Protein AF-A0A4P9XV79-F1 (afdb_monomer_lite)

InterPro domains:
  IPR007317 Golgi to ER traffic protein 4 [PF04190] (39-167)
  IPR007317 Golgi to ER traffic protein 4 [PTHR12875] (4-165)
  IPR011990 Tetratricopeptide-like helical domain superfamily [G3DSA:1.25.40.10] (1-167)

Sequence (167 aa):
MAKNGTSNVLLKLKASVEEGKYYEAHQMYRSVCNRYVKAKNYDKAVRLLASGARVLLDHEQYGSGVDLALYLVEVYASAEFPVDKKRLGLIVELIDRIPTNVQSRKQLIAASILWTAKASGTPSGNAELHDHVGALYWKEGDFAEAERHFFLGTTEGAAAWGEMLYE

Structure (mmCIF, N/CA/C/O backbone):
data_AF-A0A4P9XV79-F1
#
_entry.id   AF-A0A4P9XV79-F1
#
loop_
_atom_site.group_PDB
_atom_site.id
_atom_site.type_symbol
_atom_site.label_atom_id
_atom_site.label_alt_id
_atom_site.label_comp_id
_atom_site.label_asym_id
_atom_site.label_entity_id
_atom_site.label_seq_id
_atom_site.pdbx_PDB_ins_code
_atom_site.Cartn_x
_atom_site.Cartn_y
_atom_site.Cartn_z
_atom_site.occupancy
_atom_site.B_iso_or_equiv
_atom_site.auth_seq_id
_atom_site.auth_comp_id
_atom_s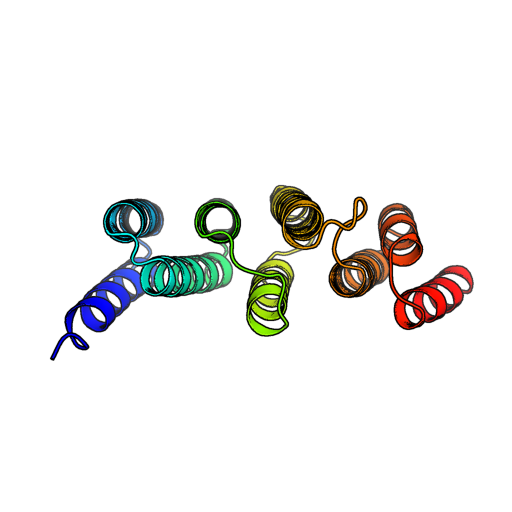ite.auth_asym_id
_atom_site.auth_atom_id
_atom_site.pdbx_PDB_model_num
ATOM 1 N N . MET A 1 1 ? -3.926 -16.975 26.155 1.00 37.84 1 MET A N 1
ATOM 2 C CA . MET A 1 1 ? -5.267 -16.358 26.273 1.00 37.84 1 MET A CA 1
ATOM 3 C C . MET A 1 1 ? -5.188 -14.889 25.847 1.00 37.84 1 MET A C 1
ATOM 5 O O . MET A 1 1 ? -4.615 -14.116 26.589 1.00 37.84 1 MET A O 1
ATOM 9 N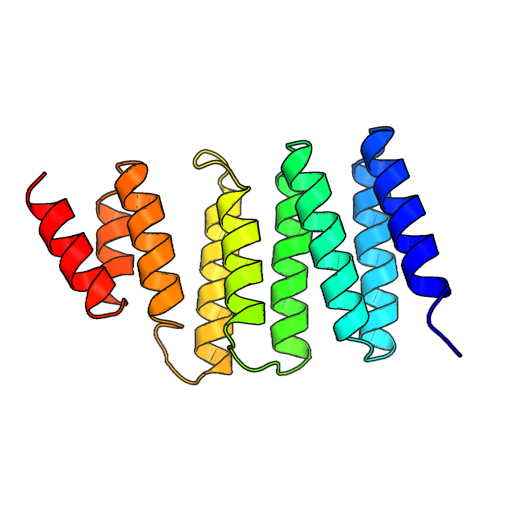 N . ALA A 1 2 ? -5.646 -14.536 24.631 1.00 39.50 2 ALA A N 1
ATOM 10 C CA . ALA A 1 2 ? -5.890 -13.153 24.133 1.00 39.50 2 ALA A CA 1
ATOM 11 C C . ALA A 1 2 ? -6.448 -13.122 22.678 1.00 39.50 2 ALA A C 1
ATOM 13 O O . ALA A 1 2 ? -6.321 -12.115 21.979 1.00 39.50 2 ALA A O 1
ATOM 14 N N . LYS A 1 3 ? -7.019 -14.231 22.170 1.00 45.62 3 LYS A N 1
ATOM 15 C CA . LYS A 1 3 ? -7.425 -14.360 20.754 1.00 45.62 3 LYS A CA 1
ATOM 16 C C . LYS A 1 3 ? -8.809 -13.755 20.434 1.00 45.62 3 LYS A C 1
ATOM 18 O O . LYS A 1 3 ? -9.054 -13.423 19.281 1.00 45.62 3 LYS A O 1
ATOM 23 N N . ASN A 1 4 ? -9.677 -13.523 21.425 1.00 54.41 4 ASN A N 1
ATOM 24 C CA . ASN A 1 4 ? -11.107 -13.272 21.160 1.00 54.41 4 ASN A CA 1
ATOM 25 C C . ASN A 1 4 ? -11.492 -11.792 20.956 1.00 54.41 4 ASN A C 1
ATOM 27 O O . ASN A 1 4 ? -12.501 -11.507 20.319 1.00 54.41 4 ASN A O 1
ATOM 31 N N . GLY A 1 5 ? -10.700 -10.833 21.452 1.00 60.19 5 GLY A N 1
ATOM 32 C CA . GLY A 1 5 ? -11.073 -9.410 21.399 1.00 60.19 5 GLY A CA 1
ATOM 33 C C . GLY A 1 5 ? -11.011 -8.796 19.995 1.00 60.19 5 GLY A C 1
ATOM 34 O O . GLY A 1 5 ? -11.906 -8.058 19.596 1.00 60.19 5 GLY A O 1
ATOM 35 N N . THR A 1 6 ? -9.975 -9.123 19.217 1.00 61.78 6 THR A N 1
ATOM 36 C CA . THR A 1 6 ? -9.769 -8.550 17.872 1.00 61.78 6 THR A CA 1
ATOM 37 C C . THR A 1 6 ? -10.772 -9.090 16.854 1.00 61.78 6 THR A C 1
ATOM 39 O O . THR A 1 6 ? -11.233 -8.341 16.001 1.00 61.78 6 THR A O 1
ATOM 42 N N . SER A 1 7 ? -11.162 -10.363 16.971 1.00 69.75 7 SER A N 1
ATOM 43 C CA . SER A 1 7 ? -12.158 -10.971 16.082 1.00 69.75 7 SER A CA 1
ATOM 44 C C . SER A 1 7 ? -13.535 -10.314 16.235 1.00 69.75 7 SER A C 1
ATOM 46 O O . SER A 1 7 ? -14.153 -9.974 15.232 1.00 69.75 7 SER A O 1
ATOM 48 N N . ASN A 1 8 ? -13.973 -10.029 17.466 1.00 80.19 8 ASN A N 1
ATOM 49 C CA . ASN A 1 8 ? -15.277 -9.405 17.708 1.00 80.19 8 ASN A CA 1
ATOM 50 C C . ASN A 1 8 ? -15.340 -7.955 17.184 1.00 80.19 8 ASN A C 1
ATOM 52 O O . ASN A 1 8 ? -16.325 -7.552 16.575 1.00 80.19 8 ASN A O 1
ATOM 56 N N . VAL A 1 9 ? -14.260 -7.178 17.346 1.00 83.19 9 VAL A N 1
ATOM 57 C CA . VAL A 1 9 ? -14.190 -5.811 16.794 1.00 83.19 9 VAL A CA 1
ATOM 58 C C . VAL A 1 9 ? -14.262 -5.825 15.267 1.00 83.19 9 VAL A C 1
ATOM 60 O O . VAL A 1 9 ? -15.023 -5.053 14.695 1.00 83.19 9 VAL A O 1
ATOM 63 N N . LEU A 1 10 ? -13.524 -6.722 14.606 1.00 84.62 10 LEU A N 1
ATOM 64 C CA . LEU A 1 10 ? -13.558 -6.840 13.145 1.00 84.62 10 LEU A CA 1
ATOM 65 C C . LEU A 1 10 ? -14.945 -7.205 12.622 1.00 84.62 10 LEU A C 1
ATOM 67 O O . LEU A 1 10 ? -15.392 -6.605 11.652 1.00 84.62 10 LEU A O 1
ATOM 71 N N . LEU A 1 11 ? -15.625 -8.155 13.269 1.00 85.06 11 LEU A N 1
ATOM 72 C CA . LEU A 1 11 ? -16.974 -8.567 12.876 1.00 85.06 11 LEU A CA 1
ATOM 73 C C . LEU A 1 11 ? -17.967 -7.406 12.960 1.00 85.06 11 LEU A C 1
ATOM 75 O O . LEU A 1 11 ? -18.721 -7.183 12.020 1.00 85.06 11 LEU A O 1
ATOM 79 N N . LYS A 1 12 ? -17.917 -6.623 14.043 1.00 87.44 12 LYS A N 1
ATOM 80 C CA . LYS A 1 12 ? -18.784 -5.447 14.210 1.00 87.44 12 LYS A CA 1
ATOM 81 C C . LYS A 1 12 ? -18.509 -4.361 13.174 1.00 87.44 12 LYS A C 1
ATOM 83 O O . LYS A 1 12 ? -19.447 -3.766 12.661 1.00 87.44 12 LYS A O 1
ATOM 88 N N . LEU A 1 13 ? -17.237 -4.101 12.866 1.00 88.81 13 LEU A N 1
ATOM 89 C CA . LEU A 1 13 ? -16.874 -3.095 11.866 1.00 88.81 13 LEU A CA 1
ATOM 90 C C . LEU A 1 13 ? -17.301 -3.515 10.464 1.00 88.81 13 LEU A C 1
ATOM 92 O O . LEU A 1 13 ? -17.857 -2.695 9.746 1.00 88.81 13 LEU A O 1
ATOM 96 N N . LYS A 1 14 ? -17.109 -4.790 10.109 1.00 86.25 14 LYS A N 1
ATOM 97 C CA . LYS A 1 14 ? -17.607 -5.329 8.842 1.00 86.25 14 LYS A CA 1
ATOM 98 C C . LYS A 1 14 ? -19.121 -5.198 8.744 1.00 86.25 14 LYS A C 1
ATOM 100 O O . LYS A 1 14 ? -19.590 -4.617 7.782 1.00 86.25 14 LYS A O 1
ATOM 105 N N . ALA A 1 15 ? -19.863 -5.629 9.766 1.00 88.69 15 ALA A N 1
ATOM 106 C CA . ALA A 1 15 ? -21.319 -5.484 9.790 1.00 88.69 15 ALA A CA 1
ATOM 107 C C . ALA A 1 15 ? -21.765 -4.023 9.604 1.00 88.69 15 ALA A C 1
ATOM 109 O O . ALA A 1 15 ? -22.685 -3.759 8.845 1.00 88.69 15 ALA A O 1
ATOM 110 N N . SER A 1 16 ? -21.066 -3.062 10.218 1.00 86.94 16 SER A N 1
ATOM 111 C CA . SER A 1 16 ? -21.352 -1.635 10.017 1.00 86.94 16 SER A CA 1
ATOM 112 C C . SER A 1 16 ? -21.181 -1.189 8.559 1.00 86.94 16 SER A C 1
ATOM 114 O O . SER A 1 16 ? -21.920 -0.318 8.111 1.00 86.94 16 SER A O 1
ATOM 116 N N . VAL A 1 17 ? -20.214 -1.754 7.829 1.00 88.81 17 VAL A N 1
ATOM 117 C CA . VAL A 1 17 ? -20.020 -1.474 6.397 1.00 88.81 17 VAL A CA 1
ATOM 118 C C . VAL A 1 17 ? -21.139 -2.104 5.567 1.00 88.81 17 VAL A C 1
ATOM 120 O O . VAL A 1 17 ? -21.717 -1.412 4.740 1.00 88.81 17 VAL A O 1
ATOM 123 N N . GLU A 1 18 ? -21.507 -3.355 5.854 1.00 88.56 18 GLU A N 1
ATOM 124 C CA . GLU A 1 18 ? -22.626 -4.050 5.187 1.00 88.56 18 GLU A CA 1
ATOM 125 C C . GLU A 1 18 ? -23.978 -3.345 5.418 1.00 88.56 18 GLU A C 1
ATOM 127 O O . GLU A 1 18 ? -24.871 -3.379 4.578 1.00 88.56 18 GLU A O 1
ATOM 132 N N . GLU A 1 19 ? -24.134 -2.662 6.554 1.00 92.19 19 GLU A N 1
ATOM 133 C CA . GLU A 1 19 ? -25.294 -1.819 6.868 1.00 92.19 19 GLU A CA 1
ATOM 134 C C . GLU A 1 19 ? -25.255 -0.436 6.179 1.00 92.19 19 GLU A C 1
ATOM 136 O O . GLU A 1 19 ? -26.129 0.397 6.424 1.00 92.19 19 GLU A O 1
ATOM 141 N N . GLY A 1 20 ? -24.238 -0.149 5.359 1.00 91.25 20 GLY A N 1
ATOM 142 C CA . GLY A 1 20 ? -24.075 1.119 4.639 1.00 91.25 20 GLY A CA 1
ATOM 143 C C . GLY A 1 20 ? -23.566 2.291 5.488 1.00 91.25 20 GLY A C 1
ATOM 144 O O . GLY A 1 20 ? -23.541 3.429 5.020 1.00 91.25 20 GLY A O 1
ATOM 145 N N . LYS A 1 21 ? -23.132 2.052 6.733 1.00 95.00 21 LYS A N 1
ATOM 146 C CA . LYS A 1 21 ? -22.614 3.087 7.654 1.00 95.00 21 LYS A CA 1
ATOM 147 C C . LYS A 1 21 ? -21.121 3.320 7.420 1.00 95.00 21 LYS A C 1
ATOM 149 O O . LYS A 1 21 ? -20.282 3.070 8.291 1.00 95.00 21 LYS A O 1
ATOM 154 N N . TYR A 1 22 ? -20.777 3.711 6.194 1.00 94.62 22 TYR A N 1
ATOM 155 C CA . TYR A 1 22 ? -19.396 3.744 5.705 1.00 94.62 22 TYR A CA 1
ATOM 156 C C . TYR A 1 22 ? -18.518 4.750 6.445 1.00 94.62 22 TYR A C 1
ATOM 158 O O . TYR A 1 22 ? -17.397 4.419 6.835 1.00 94.62 22 TYR A O 1
ATOM 166 N N . TYR A 1 23 ? -19.027 5.963 6.669 1.00 93.19 23 TYR A N 1
ATOM 167 C CA . TYR A 1 23 ? -18.285 7.018 7.355 1.00 93.19 23 TYR A CA 1
ATOM 168 C C . TYR A 1 23 ? -17.985 6.623 8.805 1.00 93.19 23 TYR A C 1
ATOM 170 O O . TYR A 1 23 ? -16.837 6.687 9.253 1.00 93.19 23 TYR A O 1
ATOM 178 N N . GLU A 1 24 ? -18.992 6.140 9.529 1.00 93.38 24 GLU A N 1
ATOM 179 C CA . GLU A 1 24 ? -18.854 5.683 10.909 1.00 93.38 24 GLU A CA 1
ATOM 180 C C . GLU A 1 24 ? -17.890 4.499 10.998 1.00 93.38 24 GLU A C 1
ATOM 182 O O . GLU A 1 24 ? -16.993 4.491 11.847 1.00 93.38 24 GLU A O 1
ATOM 187 N N . ALA A 1 25 ? -18.023 3.520 10.097 1.00 94.88 25 ALA A N 1
ATOM 188 C CA . ALA A 1 25 ? -17.119 2.380 10.036 1.00 94.88 25 ALA A CA 1
ATOM 189 C C . ALA A 1 25 ? -15.672 2.832 9.795 1.00 94.88 25 ALA A C 1
ATOM 191 O O . ALA A 1 25 ? -14.767 2.408 10.520 1.00 94.88 25 ALA A O 1
ATOM 192 N N . HIS A 1 26 ? -15.447 3.733 8.836 1.00 96.12 26 HIS A N 1
ATOM 193 C CA . HIS A 1 26 ? -14.135 4.302 8.521 1.00 96.12 26 HIS A CA 1
ATOM 194 C C . HIS A 1 26 ? -13.496 4.988 9.735 1.00 96.12 26 HIS A C 1
ATOM 196 O O . HIS A 1 26 ? -12.365 4.656 10.108 1.00 96.12 26 HIS A O 1
ATOM 202 N N . GLN A 1 27 ? -14.226 5.875 10.416 1.00 96.94 27 GLN A N 1
ATOM 203 C CA . GLN A 1 27 ? -13.727 6.546 11.622 1.00 96.94 27 GLN A CA 1
ATOM 204 C C . GLN A 1 27 ? -13.411 5.551 12.744 1.00 96.94 27 GLN A C 1
ATOM 206 O O . GLN A 1 27 ? -12.404 5.683 13.452 1.00 96.94 27 GLN A O 1
ATOM 211 N N . MET A 1 28 ? -14.222 4.504 12.882 1.00 95.81 28 MET A N 1
ATOM 212 C CA . MET A 1 28 ? -13.987 3.462 13.873 1.00 95.81 28 MET A CA 1
ATOM 213 C C . MET A 1 28 ? -12.759 2.602 13.546 1.00 95.81 28 MET A C 1
ATOM 215 O O . MET A 1 28 ? -11.985 2.305 14.463 1.00 95.81 28 MET A O 1
ATOM 219 N N . TYR A 1 29 ? -12.514 2.263 12.275 1.00 97.50 29 TYR A N 1
ATOM 220 C CA . TYR A 1 29 ? -11.273 1.607 11.841 1.00 97.50 29 TYR A CA 1
ATOM 221 C C . TYR A 1 29 ? -10.044 2.432 12.242 1.00 97.50 29 TYR A C 1
ATOM 223 O O . TYR A 1 29 ? -9.134 1.897 12.885 1.00 97.50 29 TYR A O 1
ATOM 231 N N . ARG A 1 30 ? -10.042 3.742 11.956 1.00 98.12 30 ARG A N 1
ATOM 232 C CA . ARG A 1 30 ? -8.945 4.654 12.333 1.00 98.12 30 ARG A CA 1
ATOM 233 C C . ARG A 1 30 ? -8.753 4.721 13.849 1.00 98.12 30 ARG A C 1
ATOM 235 O O . ARG A 1 30 ? -7.641 4.546 14.344 1.00 98.12 30 ARG A O 1
ATOM 242 N N . SER A 1 31 ? -9.838 4.899 14.603 1.00 97.25 31 SER A N 1
ATOM 243 C CA . SER A 1 31 ? -9.805 4.978 16.071 1.00 97.25 31 SER A CA 1
ATOM 244 C C . SER A 1 31 ? -9.250 3.704 16.719 1.00 97.25 31 SER A C 1
ATOM 246 O O . SER A 1 31 ? -8.388 3.764 17.601 1.00 97.25 31 SER A O 1
ATOM 248 N N . VAL A 1 32 ? -9.693 2.524 16.270 1.00 96.19 32 VAL A N 1
ATOM 249 C CA . VAL A 1 32 ? -9.187 1.244 16.789 1.00 96.19 32 VAL A CA 1
ATOM 250 C C . VAL A 1 32 ? -7.719 1.048 16.391 1.00 96.19 32 VAL A C 1
ATOM 252 O O . VAL A 1 32 ? -6.931 0.602 17.230 1.00 96.19 32 VAL A O 1
ATOM 255 N N . CYS A 1 33 ? -7.338 1.415 15.163 1.00 97.94 33 CYS A N 1
ATOM 256 C CA . CYS A 1 33 ? -5.955 1.343 14.697 1.00 97.94 33 CYS A CA 1
ATOM 257 C C . CYS A 1 33 ? -5.023 2.184 15.579 1.00 97.94 33 CYS A C 1
ATOM 259 O O . CYS A 1 33 ? -4.056 1.644 16.115 1.00 97.94 33 CYS A O 1
ATOM 261 N N . ASN A 1 34 ? -5.378 3.447 15.843 1.00 98.12 34 ASN A N 1
ATOM 262 C CA . ASN A 1 34 ? -4.627 4.343 16.729 1.00 98.12 34 ASN A CA 1
ATOM 263 C C . ASN A 1 34 ? -4.345 3.700 18.096 1.00 98.12 34 ASN A C 1
ATOM 265 O O . ASN A 1 34 ? -3.234 3.789 18.621 1.00 98.12 34 ASN A O 1
ATOM 269 N N . ARG A 1 35 ? -5.334 3.003 18.677 1.00 97.50 35 ARG A N 1
ATOM 270 C CA . ARG A 1 35 ? -5.150 2.283 19.949 1.00 97.50 35 ARG A CA 1
ATOM 271 C C . ARG A 1 35 ? -4.160 1.126 19.824 1.00 97.50 35 ARG A C 1
ATOM 273 O O . ARG A 1 35 ? -3.348 0.937 20.727 1.00 97.50 35 ARG A O 1
ATOM 280 N N . TYR A 1 36 ? -4.212 0.358 18.735 1.00 97.31 36 TYR A N 1
ATOM 281 C CA . TYR A 1 36 ? -3.254 -0.724 18.494 1.00 97.31 36 TYR A CA 1
ATOM 282 C C . TYR A 1 36 ? -1.839 -0.203 18.242 1.00 97.31 36 TYR A C 1
ATOM 284 O O . TYR A 1 36 ? -0.906 -0.744 18.833 1.00 97.31 36 TYR A O 1
ATOM 292 N N . VAL A 1 37 ? -1.677 0.868 17.464 1.00 97.94 37 VAL A N 1
ATOM 293 C CA . VAL A 1 37 ? -0.381 1.524 17.227 1.00 97.94 37 VAL A CA 1
ATOM 294 C C . VAL A 1 37 ? 0.199 2.073 18.531 1.00 97.94 37 VAL A C 1
ATOM 296 O O . VAL A 1 37 ? 1.350 1.784 18.852 1.00 97.94 37 VAL A O 1
ATOM 299 N N . LYS A 1 38 ? -0.603 2.767 19.353 1.00 97.75 38 LYS A N 1
ATOM 300 C CA . LYS A 1 38 ? -0.174 3.260 20.677 1.00 97.75 38 LYS A CA 1
ATOM 301 C C . LYS A 1 38 ? 0.280 2.126 21.603 1.00 97.75 38 LYS A C 1
ATOM 303 O O . LYS A 1 38 ? 1.221 2.293 22.371 1.00 97.75 38 LYS A O 1
ATOM 308 N N . ALA A 1 39 ? -0.369 0.966 21.512 1.00 97.19 39 ALA A N 1
ATOM 309 C CA . ALA A 1 39 ? 0.003 -0.243 22.243 1.00 97.19 39 ALA A CA 1
ATOM 310 C C . ALA A 1 39 ? 1.121 -1.064 21.563 1.00 97.19 39 ALA A C 1
ATOM 312 O O . ALA A 1 39 ? 1.366 -2.197 21.978 1.00 97.19 39 ALA A O 1
ATOM 313 N N . LYS A 1 40 ? 1.759 -0.538 20.505 1.00 97.25 40 LYS A N 1
ATOM 314 C CA . LYS A 1 40 ? 2.781 -1.211 19.680 1.00 97.25 40 LYS A CA 1
ATOM 315 C C . LYS A 1 40 ? 2.345 -2.578 19.135 1.00 97.25 40 LYS A C 1
ATOM 317 O O . LYS A 1 40 ? 3.162 -3.453 18.868 1.00 97.25 40 LYS A O 1
ATOM 322 N N . ASN A 1 41 ? 1.041 -2.785 18.962 1.00 97.00 41 ASN A N 1
ATOM 323 C CA . ASN A 1 41 ? 0.477 -4.014 18.415 1.00 97.00 41 ASN A CA 1
ATOM 324 C C . ASN A 1 41 ? 0.269 -3.883 16.900 1.00 97.00 41 ASN A C 1
ATOM 326 O O . ASN A 1 41 ? -0.862 -3.887 16.401 1.00 97.00 41 ASN A O 1
ATOM 330 N N . TYR A 1 42 ? 1.378 -3.726 16.178 1.00 97.75 42 TYR A N 1
ATOM 331 C CA . TYR A 1 42 ? 1.379 -3.417 14.749 1.00 97.75 42 TYR A CA 1
ATOM 332 C C . TYR A 1 42 ? 0.725 -4.514 13.905 1.00 97.75 42 TYR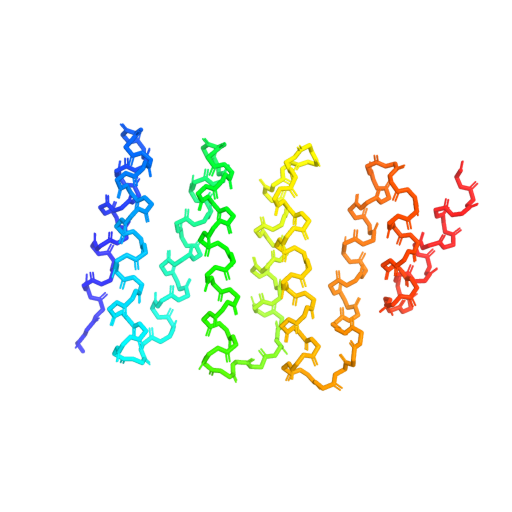 A C 1
ATOM 334 O O . TYR A 1 42 ? -0.041 -4.206 12.999 1.00 97.75 42 TYR A O 1
ATOM 342 N N . ASP A 1 43 ? 0.900 -5.792 14.251 1.00 96.12 43 ASP A N 1
ATOM 343 C CA . ASP A 1 43 ? 0.230 -6.889 13.540 1.00 96.12 43 ASP A CA 1
ATOM 344 C C . ASP A 1 43 ? -1.300 -6.793 13.603 1.00 96.12 43 ASP A C 1
ATOM 346 O O . ASP A 1 43 ? -1.989 -7.077 12.618 1.00 96.12 43 ASP A O 1
ATOM 350 N N . LYS A 1 44 ? -1.861 -6.387 14.751 1.00 96.19 44 LYS A N 1
ATOM 351 C CA . LYS A 1 44 ? -3.309 -6.162 14.869 1.00 96.19 44 LYS A CA 1
ATOM 352 C C . LYS A 1 44 ? -3.751 -4.923 14.104 1.00 96.19 44 LYS A C 1
ATOM 354 O O . LYS A 1 44 ? -4.807 -4.978 13.480 1.00 96.19 44 LYS A O 1
ATOM 359 N N . ALA A 1 45 ? -2.963 -3.847 14.132 1.00 97.94 45 ALA A N 1
ATOM 360 C CA . ALA A 1 45 ? -3.230 -2.641 13.349 1.00 97.94 45 ALA A CA 1
ATOM 361 C C . ALA A 1 45 ? -3.277 -2.957 11.846 1.00 97.94 45 ALA A C 1
ATOM 363 O O . ALA A 1 45 ? -4.270 -2.660 11.190 1.00 97.94 45 ALA A O 1
ATOM 364 N N . VAL A 1 46 ? -2.279 -3.676 11.327 1.00 98.12 46 VAL A N 1
ATOM 365 C CA . VAL A 1 46 ? -2.217 -4.096 9.919 1.00 98.12 46 VAL A CA 1
ATOM 366 C C . VAL A 1 46 ? -3.405 -4.976 9.549 1.00 98.12 46 VAL A C 1
ATOM 368 O O . VAL A 1 46 ? -4.071 -4.707 8.556 1.00 98.12 46 VAL A O 1
ATOM 371 N N . ARG A 1 47 ? -3.726 -6.005 10.347 1.00 96.81 47 ARG A N 1
ATOM 372 C CA . ARG A 1 47 ? -4.892 -6.871 10.075 1.00 96.81 47 ARG A CA 1
ATOM 373 C C . ARG A 1 47 ? -6.204 -6.086 10.053 1.00 96.81 47 ARG A C 1
ATOM 375 O O . ARG A 1 47 ? -7.078 -6.388 9.245 1.00 96.81 47 ARG A O 1
ATOM 382 N N . LEU A 1 48 ? -6.340 -5.110 10.947 1.00 97.31 48 LEU A N 1
ATOM 383 C CA . LEU A 1 48 ? -7.507 -4.244 11.040 1.00 97.31 48 LEU A CA 1
ATOM 384 C C . LEU A 1 48 ? -7.640 -3.340 9.815 1.00 97.31 48 LEU A C 1
ATOM 386 O O . LEU A 1 48 ? -8.693 -3.352 9.181 1.00 97.31 48 LEU A O 1
ATOM 390 N N . LEU A 1 49 ? -6.582 -2.608 9.469 1.00 98.38 49 LEU A N 1
ATOM 391 C CA . LEU A 1 49 ? -6.567 -1.705 8.320 1.00 98.38 49 LEU A CA 1
ATOM 392 C C . LEU A 1 49 ? -6.764 -2.467 7.011 1.00 98.38 49 LEU A C 1
ATOM 394 O O . LEU A 1 49 ? -7.608 -2.086 6.213 1.00 98.38 49 LEU A O 1
ATOM 398 N N . ALA A 1 50 ? -6.087 -3.604 6.839 1.00 98.12 50 ALA A N 1
ATOM 399 C CA . ALA A 1 50 ? -6.248 -4.461 5.669 1.00 98.12 50 ALA A CA 1
ATOM 400 C C . ALA A 1 50 ? -7.684 -4.977 5.525 1.00 98.12 50 ALA A C 1
ATOM 402 O O . ALA A 1 50 ? -8.193 -5.120 4.420 1.00 98.12 50 ALA A O 1
ATOM 403 N N . SER A 1 51 ? -8.346 -5.297 6.641 1.00 96.50 51 SER A N 1
ATOM 404 C CA . SER A 1 51 ? -9.752 -5.691 6.609 1.00 96.50 51 SER A CA 1
ATOM 405 C C . SER A 1 51 ? -10.665 -4.522 6.249 1.00 96.50 51 SER A C 1
ATOM 407 O O . SER A 1 51 ? -11.626 -4.747 5.527 1.00 96.50 51 SER A O 1
ATOM 409 N N . GLY A 1 52 ? -10.423 -3.326 6.787 1.00 97.12 52 GLY A N 1
ATOM 410 C CA . GLY A 1 52 ? -11.259 -2.158 6.510 1.00 97.12 52 GLY A CA 1
ATOM 411 C C . GLY A 1 52 ? -11.097 -1.655 5.083 1.00 97.12 52 GLY A C 1
ATOM 412 O O . GLY A 1 52 ? -12.095 -1.433 4.409 1.00 97.12 52 GLY A O 1
ATOM 413 N N . ALA A 1 53 ? -9.853 -1.556 4.607 1.00 98.31 53 ALA A N 1
ATOM 414 C CA . ALA A 1 53 ? -9.541 -1.139 3.246 1.00 98.31 53 ALA A CA 1
ATOM 415 C C . ALA A 1 53 ? -10.226 -2.053 2.225 1.00 98.31 53 ALA A C 1
ATOM 417 O O . ALA A 1 53 ? -10.979 -1.554 1.403 1.00 98.31 53 ALA A O 1
ATOM 418 N N . ARG A 1 54 ? -10.074 -3.383 2.339 1.00 97.69 54 ARG A N 1
ATOM 419 C CA . ARG A 1 54 ? -10.749 -4.340 1.441 1.00 97.69 54 ARG A CA 1
ATOM 420 C C . ARG A 1 54 ? -12.255 -4.118 1.376 1.00 97.69 54 ARG A C 1
ATOM 422 O O . ARG A 1 54 ? -12.778 -3.892 0.301 1.00 97.69 54 ARG A O 1
ATOM 429 N N . VAL A 1 55 ? -12.938 -4.142 2.522 1.00 96.31 55 VAL A N 1
ATOM 430 C CA . VAL A 1 55 ? -14.407 -4.089 2.529 1.00 96.31 55 VAL A CA 1
ATOM 431 C C . VAL A 1 55 ? -14.917 -2.738 2.020 1.00 96.31 55 VAL A C 1
ATOM 433 O O . VAL A 1 55 ? -15.904 -2.706 1.298 1.00 96.31 55 VAL A O 1
ATOM 436 N N . LEU A 1 56 ? -14.242 -1.628 2.336 1.00 97.44 56 LEU A N 1
ATOM 437 C CA . LEU A 1 56 ? -14.624 -0.312 1.813 1.00 97.44 56 LEU A CA 1
ATOM 438 C C . LEU A 1 56 ? -14.377 -0.192 0.305 1.00 97.44 56 LEU A C 1
ATOM 440 O O . LEU A 1 56 ? -15.221 0.362 -0.391 1.00 97.44 56 LEU A O 1
ATOM 444 N N . LEU A 1 57 ? -13.258 -0.720 -0.201 1.00 97.88 57 LEU A N 1
ATOM 445 C CA . LEU A 1 57 ? -12.978 -0.762 -1.639 1.00 97.88 57 LEU A CA 1
ATOM 446 C C . LEU A 1 57 ? -14.003 -1.632 -2.381 1.00 97.88 57 LEU A C 1
ATOM 448 O O . LEU A 1 57 ? -14.509 -1.210 -3.414 1.00 97.88 57 LEU A O 1
ATOM 452 N N . ASP A 1 58 ? -14.380 -2.777 -1.808 1.00 96.06 58 ASP A N 1
ATOM 453 C CA . ASP A 1 58 ? -15.387 -3.690 -2.371 1.00 96.06 58 ASP A CA 1
ATOM 454 C 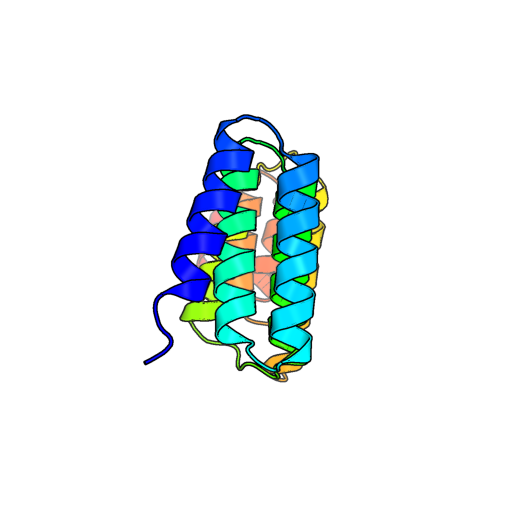C . ASP A 1 58 ? -16.799 -3.069 -2.416 1.00 96.06 58 ASP A C 1
ATOM 456 O O . ASP A 1 58 ? -17.629 -3.494 -3.213 1.00 96.06 58 ASP A O 1
ATOM 460 N N . HIS A 1 59 ? -17.064 -2.047 -1.594 1.00 96.25 59 HIS A N 1
ATOM 461 C CA . HIS A 1 59 ? -18.302 -1.250 -1.593 1.00 96.25 59 HIS A CA 1
ATOM 462 C C . HIS A 1 59 ? -18.144 0.104 -2.312 1.00 96.25 59 HIS A C 1
ATOM 464 O O . HIS A 1 59 ? -18.901 1.047 -2.056 1.00 96.25 59 HIS A O 1
ATOM 470 N N . GLU A 1 60 ? -17.123 0.234 -3.163 1.00 96.69 60 GLU A N 1
ATOM 471 C CA . GLU A 1 60 ? -16.830 1.428 -3.968 1.00 96.69 60 GLU A CA 1
ATOM 472 C C . GLU A 1 60 ? -16.589 2.710 -3.144 1.00 96.69 60 GLU A C 1
ATOM 474 O O . GLU A 1 60 ? -16.578 3.828 -3.663 1.00 96.69 60 GLU A O 1
ATOM 479 N N . GLN A 1 61 ? -16.329 2.577 -1.841 1.00 97.56 61 GLN A N 1
ATOM 480 C CA . GLN A 1 61 ? -15.975 3.684 -0.952 1.00 97.56 61 GLN A CA 1
ATOM 481 C C . GLN A 1 61 ? -14.483 3.997 -1.072 1.00 97.56 61 GLN A C 1
ATOM 483 O O . GLN A 1 61 ? -13.726 3.935 -0.097 1.00 97.56 61 GLN A O 1
ATOM 488 N N . TYR A 1 62 ? -14.043 4.324 -2.287 1.00 97.56 62 TYR A N 1
ATOM 489 C CA . TYR A 1 62 ? -12.626 4.408 -2.635 1.00 97.56 62 TYR A CA 1
ATOM 490 C C . TYR A 1 62 ? -11.851 5.427 -1.802 1.00 97.56 62 TYR A C 1
ATOM 492 O O . TYR A 1 62 ? -10.729 5.148 -1.394 1.00 97.56 62 TYR A O 1
ATOM 500 N N . GLY A 1 63 ? -12.445 6.582 -1.488 1.00 96.81 63 GLY A N 1
ATOM 501 C CA . GLY A 1 63 ? -11.798 7.589 -0.641 1.00 96.81 63 GLY A CA 1
ATOM 502 C C . GLY A 1 63 ? -11.422 7.035 0.737 1.00 96.81 63 GLY A C 1
ATOM 503 O O . GLY A 1 63 ? -10.269 7.131 1.156 1.00 96.81 63 GLY A O 1
ATOM 504 N N . SER A 1 64 ? -12.371 6.386 1.416 1.00 98.00 64 SER A N 1
ATOM 505 C CA . SER A 1 64 ? -12.139 5.783 2.732 1.00 98.00 64 SER A CA 1
ATOM 506 C C . SER A 1 64 ? -11.275 4.520 2.656 1.00 98.00 64 SER A C 1
ATOM 508 O O . SER A 1 64 ? -10.425 4.307 3.520 1.00 98.00 64 SER A O 1
ATOM 510 N N . GLY A 1 65 ? -11.455 3.692 1.624 1.00 98.31 65 GLY A N 1
ATOM 511 C CA . GLY A 1 65 ? -10.644 2.496 1.397 1.00 98.31 65 GLY A CA 1
ATOM 512 C C . GLY A 1 65 ? -9.167 2.826 1.168 1.00 98.31 65 GLY A C 1
ATOM 513 O O . GLY A 1 65 ? -8.297 2.236 1.813 1.00 98.31 65 GLY A O 1
ATOM 514 N N . VAL A 1 66 ? -8.888 3.823 0.322 1.00 98.62 66 VAL A N 1
ATOM 515 C CA . VAL A 1 66 ? -7.528 4.311 0.054 1.00 98.62 66 VAL A CA 1
ATOM 516 C C . VAL A 1 66 ? -6.922 4.987 1.279 1.00 98.62 66 VAL A C 1
ATOM 518 O O . VAL A 1 66 ? -5.761 4.727 1.575 1.00 98.62 66 VAL A O 1
ATOM 521 N N . ASP A 1 67 ? -7.681 5.777 2.043 1.00 98.69 67 ASP A N 1
ATOM 522 C CA . ASP A 1 67 ? -7.186 6.350 3.306 1.00 98.69 67 ASP A CA 1
ATOM 523 C C . ASP A 1 67 ? -6.710 5.259 4.283 1.00 98.69 67 ASP A C 1
ATOM 525 O O . ASP A 1 67 ? -5.620 5.359 4.850 1.00 98.69 67 ASP A O 1
ATOM 529 N N . LEU A 1 68 ? -7.476 4.173 4.445 1.00 98.69 68 LEU A N 1
ATOM 530 C CA . LEU A 1 68 ? -7.054 3.059 5.299 1.00 98.69 68 LEU A CA 1
ATOM 531 C C . LEU A 1 68 ? -5.847 2.298 4.732 1.00 98.69 68 LEU A C 1
ATOM 533 O O . LEU A 1 68 ? -5.019 1.819 5.511 1.00 98.69 68 LEU A O 1
ATOM 537 N N . ALA A 1 69 ? -5.729 2.186 3.407 1.00 98.81 69 ALA A N 1
ATOM 538 C CA . ALA A 1 69 ? -4.574 1.575 2.749 1.00 98.81 69 ALA A CA 1
ATOM 539 C C . ALA A 1 69 ? -3.302 2.427 2.912 1.00 98.81 69 ALA A C 1
ATOM 541 O O . ALA A 1 69 ? -2.243 1.895 3.240 1.00 98.81 69 ALA A O 1
ATOM 542 N N . LEU A 1 70 ? -3.408 3.750 2.778 1.00 98.88 70 LEU A N 1
ATOM 543 C CA . LEU A 1 70 ? -2.317 4.686 3.059 1.00 98.88 70 LEU A CA 1
ATOM 544 C C . LEU A 1 70 ? -1.885 4.590 4.523 1.00 98.88 70 LEU A C 1
ATOM 546 O O . LEU A 1 70 ? -0.697 4.441 4.809 1.00 98.88 70 LEU A O 1
ATOM 550 N N . TYR A 1 71 ? -2.847 4.558 5.450 1.00 98.81 71 TYR A N 1
ATOM 551 C CA . TYR A 1 71 ? -2.532 4.404 6.866 1.00 98.81 71 TYR A CA 1
ATOM 552 C C . TYR A 1 71 ? -1.850 3.052 7.159 1.00 98.81 71 TYR A C 1
ATOM 554 O O . TYR A 1 71 ? -0.992 2.947 8.036 1.00 98.81 71 TYR A O 1
ATOM 562 N N . LEU A 1 72 ? -2.163 2.002 6.395 1.00 98.81 72 LEU A N 1
ATOM 563 C CA . LEU A 1 72 ? -1.480 0.712 6.506 1.00 98.81 72 LEU A CA 1
ATOM 564 C C . LEU A 1 72 ? 0.000 0.820 6.122 1.00 98.81 72 LEU A C 1
ATOM 566 O O . LEU A 1 72 ? 0.846 0.280 6.840 1.00 98.81 72 LEU A O 1
ATOM 570 N N . VAL A 1 73 ? 0.319 1.546 5.048 1.00 98.75 73 VAL A N 1
ATOM 571 C CA . VAL A 1 73 ? 1.704 1.810 4.624 1.00 98.75 73 VAL A CA 1
ATOM 572 C C . VAL A 1 73 ? 2.448 2.658 5.665 1.00 98.75 73 VAL A C 1
ATOM 574 O O . VAL A 1 73 ? 3.596 2.363 5.998 1.00 98.75 73 VAL A O 1
ATOM 577 N N . GLU A 1 74 ? 1.794 3.650 6.273 1.00 98.62 74 GLU A N 1
ATOM 578 C CA . GLU A 1 74 ? 2.373 4.426 7.383 1.00 98.62 74 GLU A CA 1
ATOM 579 C C . GLU A 1 74 ? 2.676 3.557 8.609 1.00 98.62 74 GLU A C 1
ATOM 581 O O . GLU A 1 74 ? 3.710 3.737 9.261 1.00 98.62 74 GLU A O 1
ATOM 586 N N . VAL A 1 75 ? 1.808 2.590 8.925 1.00 98.62 75 VAL A N 1
ATOM 587 C CA . VAL A 1 75 ? 2.057 1.614 9.995 1.00 98.62 75 VAL A CA 1
ATOM 588 C C . VAL A 1 75 ? 3.238 0.714 9.642 1.00 98.62 75 VAL A C 1
ATOM 590 O O . VAL A 1 75 ? 4.028 0.410 10.533 1.00 98.62 75 VAL A O 1
ATOM 593 N N . TYR A 1 76 ? 3.408 0.315 8.377 1.00 98.62 76 TYR A N 1
ATOM 594 C CA . TYR A 1 76 ? 4.598 -0.430 7.950 1.00 98.62 76 TYR A CA 1
ATOM 595 C C . TYR A 1 76 ? 5.883 0.360 8.173 1.00 98.62 76 TYR A C 1
ATOM 597 O O . TYR A 1 76 ? 6.826 -0.183 8.748 1.00 98.62 76 TYR A O 1
ATOM 605 N N . ALA A 1 77 ? 5.900 1.632 7.773 1.00 98.06 77 ALA A N 1
ATOM 606 C CA . ALA A 1 77 ? 7.031 2.526 8.004 1.00 98.06 77 ALA A CA 1
ATOM 607 C C . ALA A 1 77 ? 7.307 2.712 9.505 1.00 98.06 77 ALA A C 1
ATOM 609 O O . ALA A 1 77 ? 8.429 2.513 9.958 1.00 98.06 77 ALA A O 1
ATOM 610 N N . SER A 1 78 ? 6.277 3.033 10.289 1.00 97.06 78 SER A N 1
ATOM 611 C CA . SER A 1 78 ? 6.404 3.314 11.728 1.00 97.06 78 SER A CA 1
ATOM 612 C C . SER A 1 78 ? 6.808 2.091 12.556 1.00 97.06 78 SER A C 1
ATOM 614 O O . SER A 1 78 ? 7.371 2.237 13.637 1.00 97.06 78 SER A O 1
ATOM 616 N N . ALA A 1 79 ? 6.472 0.889 12.084 1.00 97.75 79 ALA A N 1
ATOM 617 C CA . ALA A 1 79 ? 6.858 -0.376 12.702 1.00 97.75 79 ALA A CA 1
ATOM 618 C C . ALA A 1 79 ? 8.206 -0.908 12.187 1.00 97.75 79 ALA A C 1
ATOM 620 O O . ALA A 1 79 ? 8.582 -2.016 12.566 1.00 97.75 79 ALA A O 1
ATOM 621 N N . GLU A 1 80 ? 8.883 -0.161 11.304 1.00 97.44 80 GLU A N 1
ATOM 622 C CA . GLU A 1 80 ? 10.141 -0.549 10.650 1.00 97.44 80 GLU A CA 1
ATOM 623 C C . GLU A 1 80 ? 10.064 -1.941 10.012 1.00 97.44 80 GLU A C 1
ATOM 625 O O . GLU A 1 80 ? 10.988 -2.753 10.073 1.00 97.44 80 GLU A O 1
ATOM 630 N N . PHE A 1 81 ? 8.915 -2.259 9.415 1.00 97.75 81 PHE A N 1
ATOM 631 C CA . PHE A 1 81 ? 8.748 -3.558 8.796 1.00 97.75 81 PHE A CA 1
ATOM 632 C C . PHE A 1 81 ? 9.587 -3.687 7.521 1.00 97.75 81 PHE A C 1
ATOM 634 O O . PHE A 1 81 ? 9.583 -2.768 6.697 1.00 97.75 81 PHE A O 1
ATOM 641 N N . PRO A 1 82 ? 10.237 -4.849 7.309 1.00 97.00 82 PRO A N 1
ATOM 642 C CA . PRO A 1 82 ? 10.991 -5.086 6.091 1.00 97.00 82 PRO A CA 1
ATOM 643 C C . PRO A 1 82 ? 10.048 -5.205 4.895 1.00 97.00 82 PRO A C 1
ATOM 645 O O . PRO A 1 82 ? 8.893 -5.631 5.022 1.00 97.00 82 PRO A O 1
ATOM 648 N N . VAL A 1 83 ? 10.572 -4.884 3.716 1.00 97.56 83 VAL A N 1
ATOM 649 C CA . VAL A 1 83 ? 9.904 -5.178 2.448 1.00 97.56 83 VAL A CA 1
ATOM 650 C C . VAL A 1 83 ? 9.968 -6.688 2.219 1.00 97.56 83 VAL A C 1
ATOM 652 O O . VAL A 1 83 ? 11.039 -7.242 1.992 1.00 97.56 83 VAL A O 1
ATOM 655 N N . ASP A 1 84 ? 8.823 -7.366 2.309 1.00 96.31 84 ASP A N 1
ATOM 656 C CA . ASP A 1 84 ? 8.705 -8.799 2.044 1.00 96.31 84 ASP A CA 1
ATOM 657 C C . ASP A 1 84 ? 7.487 -9.123 1.173 1.00 96.31 84 ASP A C 1
ATOM 659 O O . ASP A 1 84 ? 6.579 -8.305 0.998 1.00 96.31 84 ASP A O 1
ATOM 663 N N . LYS A 1 85 ? 7.451 -10.355 0.650 1.00 96.12 85 LYS A N 1
ATOM 664 C CA . LYS A 1 85 ? 6.385 -10.825 -0.250 1.00 96.12 85 LYS A CA 1
ATOM 665 C C . LYS A 1 85 ? 4.988 -10.686 0.349 1.00 96.12 85 LYS A C 1
ATOM 667 O O . LYS A 1 85 ? 4.033 -10.411 -0.365 1.00 96.12 85 LYS A O 1
ATOM 672 N N . LYS A 1 86 ? 4.849 -10.863 1.665 1.00 96.94 86 LYS A N 1
ATOM 673 C CA . LYS A 1 86 ? 3.550 -10.779 2.340 1.00 96.94 86 LYS A CA 1
ATOM 674 C C . LYS A 1 86 ? 3.020 -9.345 2.340 1.00 96.94 86 LYS A C 1
ATOM 676 O O . LYS A 1 86 ? 1.829 -9.136 2.125 1.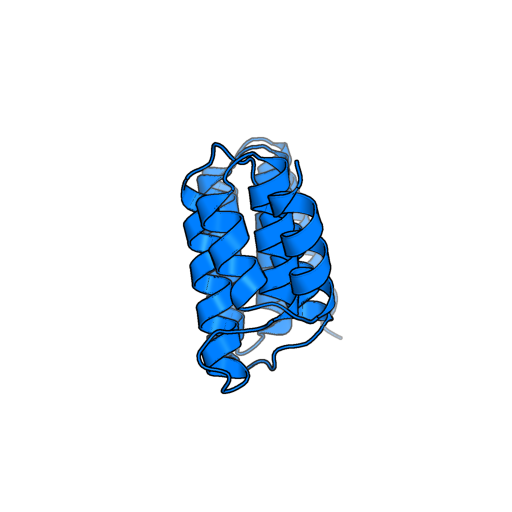00 96.94 86 LYS A O 1
ATOM 681 N N . ARG A 1 87 ? 3.882 -8.374 2.633 1.00 97.81 87 ARG A N 1
ATOM 682 C CA . ARG A 1 87 ? 3.520 -6.953 2.714 1.00 97.81 87 ARG A CA 1
ATOM 683 C C . ARG A 1 87 ? 3.340 -6.338 1.333 1.00 97.81 87 ARG A C 1
ATOM 685 O O . ARG A 1 87 ? 2.356 -5.636 1.124 1.00 97.81 87 ARG A O 1
ATOM 692 N N . LEU A 1 88 ? 4.226 -6.671 0.395 1.00 97.94 88 LEU A N 1
ATOM 693 C CA . LEU A 1 88 ? 4.082 -6.289 -1.009 1.00 97.94 88 LEU A CA 1
ATOM 694 C C . LEU A 1 88 ? 2.803 -6.867 -1.614 1.00 97.94 88 LEU A C 1
ATOM 696 O O . LEU A 1 88 ? 2.016 -6.119 -2.180 1.00 97.94 88 LEU A O 1
ATOM 700 N N . GLY A 1 89 ? 2.540 -8.161 -1.404 1.00 98.38 89 GLY A N 1
ATOM 701 C CA . GLY A 1 89 ? 1.325 -8.806 -1.900 1.00 98.38 89 GLY A CA 1
ATOM 702 C C . GLY A 1 89 ? 0.046 -8.156 -1.373 1.00 98.38 89 GLY A C 1
ATOM 703 O O . GLY A 1 89 ? -0.919 -8.022 -2.114 1.00 98.38 89 GLY A O 1
ATOM 704 N N . LEU A 1 90 ? 0.039 -7.687 -0.119 1.00 98.56 90 LEU A N 1
ATOM 705 C CA . LEU A 1 90 ? -1.103 -6.946 0.416 1.00 98.56 90 LEU A CA 1
ATOM 706 C C . LEU A 1 90 ? -1.271 -5.566 -0.233 1.00 98.56 90 LEU A C 1
ATOM 708 O O . LEU A 1 90 ? -2.396 -5.155 -0.490 1.00 98.56 90 LEU A O 1
ATOM 712 N N . ILE A 1 91 ? -0.178 -4.840 -0.465 1.00 98.44 91 ILE A N 1
ATOM 713 C CA . ILE A 1 91 ? -0.224 -3.541 -1.147 1.00 98.44 91 ILE A CA 1
ATOM 714 C C . ILE A 1 91 ? -0.761 -3.713 -2.569 1.00 98.44 91 ILE A C 1
ATOM 716 O O . ILE A 1 91 ? -1.691 -3.005 -2.944 1.00 98.44 91 ILE A O 1
ATOM 720 N N . VAL A 1 92 ? -0.225 -4.682 -3.313 1.00 98.44 92 VAL A N 1
ATOM 721 C CA . VAL A 1 92 ? -0.672 -5.032 -4.668 1.00 98.44 92 VAL A CA 1
ATOM 722 C C . VAL A 1 92 ? -2.162 -5.369 -4.674 1.00 98.44 92 VAL A C 1
ATOM 724 O O . VAL A 1 92 ? -2.921 -4.756 -5.416 1.00 98.44 92 VAL A O 1
ATOM 727 N N . GLU A 1 93 ? -2.609 -6.236 -3.761 1.00 98.44 93 GLU A N 1
ATOM 728 C CA . GLU A 1 93 ? -4.028 -6.586 -3.631 1.00 98.44 93 GLU A CA 1
ATOM 729 C C . GLU A 1 93 ? -4.922 -5.351 -3.415 1.00 98.44 93 GLU A C 1
ATOM 731 O O . GLU A 1 93 ? -6.025 -5.280 -3.953 1.00 98.44 93 GLU A O 1
ATOM 736 N N . LEU A 1 94 ? -4.483 -4.381 -2.607 1.00 98.56 94 LEU A N 1
ATOM 737 C CA . LEU A 1 94 ? -5.254 -3.161 -2.353 1.00 98.56 94 LEU A CA 1
ATOM 738 C C . LEU A 1 94 ? -5.229 -2.196 -3.544 1.00 98.56 94 LEU A C 1
ATOM 740 O O . LEU A 1 94 ? -6.231 -1.526 -3.773 1.00 98.56 94 LEU A O 1
ATOM 744 N N . ILE A 1 95 ? -4.125 -2.130 -4.293 1.00 98.25 95 ILE A N 1
ATOM 745 C CA . ILE A 1 95 ? -4.019 -1.333 -5.523 1.00 98.25 95 ILE A CA 1
ATOM 746 C C . ILE A 1 95 ? -4.972 -1.880 -6.593 1.00 98.25 95 ILE A C 1
ATOM 748 O O . ILE A 1 95 ? -5.722 -1.102 -7.180 1.00 98.25 95 ILE A O 1
ATOM 752 N N . ASP A 1 96 ? -5.003 -3.200 -6.784 1.00 97.19 96 ASP A N 1
ATOM 753 C CA . ASP A 1 96 ? -5.806 -3.869 -7.821 1.00 97.19 96 ASP A CA 1
ATOM 754 C C . ASP A 1 96 ? -7.319 -3.743 -7.597 1.00 97.19 96 ASP A C 1
ATOM 756 O O . ASP A 1 96 ? -8.106 -3.834 -8.537 1.00 97.19 96 ASP A O 1
ATOM 760 N N . ARG A 1 97 ? -7.745 -3.499 -6.353 1.00 97.56 97 ARG A N 1
ATOM 761 C CA . ARG A 1 97 ? -9.151 -3.229 -6.008 1.00 97.56 97 ARG A CA 1
ATOM 762 C C . ARG A 1 97 ? -9.597 -1.803 -6.330 1.00 97.56 97 ARG A C 1
ATOM 764 O O . ARG A 1 97 ? -10.771 -1.490 -6.156 1.00 97.56 97 ARG A O 1
ATOM 771 N N . ILE A 1 98 ? -8.686 -0.920 -6.735 1.00 97.31 98 ILE A N 1
ATOM 772 C CA . ILE A 1 98 ? -9.002 0.479 -7.019 1.00 97.31 98 ILE A CA 1
ATOM 773 C C . ILE A 1 98 ? -9.064 0.679 -8.542 1.00 97.31 98 ILE A C 1
ATOM 775 O O . ILE A 1 98 ? -8.054 0.482 -9.227 1.00 97.31 98 ILE A O 1
ATOM 779 N N . PRO A 1 99 ? -10.211 1.116 -9.091 1.00 94.44 99 PRO A N 1
ATOM 780 C CA . PRO A 1 99 ? -10.334 1.414 -10.510 1.00 94.44 99 PRO A CA 1
ATOM 781 C C . PRO A 1 99 ? -9.414 2.545 -10.979 1.00 94.44 99 PRO A C 1
ATOM 783 O O . PRO A 1 99 ? -8.980 3.411 -10.219 1.00 94.44 99 PRO A O 1
ATOM 786 N N . THR A 1 100 ? -9.165 2.559 -12.280 1.00 90.31 100 THR A N 1
ATOM 787 C CA . THR A 1 100 ? -8.178 3.416 -12.955 1.00 90.31 100 THR A CA 1
ATOM 788 C C . THR A 1 100 ? -8.553 4.897 -12.937 1.00 90.31 100 THR A C 1
ATOM 790 O O . THR A 1 100 ? -7.694 5.770 -12.824 1.00 90.31 100 THR A O 1
ATOM 793 N N . ASN A 1 101 ? -9.856 5.185 -12.960 1.00 89.44 101 ASN A N 1
ATOM 794 C CA . ASN A 1 101 ? -10.421 6.529 -12.885 1.00 89.44 101 ASN A CA 1
ATOM 795 C C . ASN A 1 101 ? -10.394 7.122 -11.464 1.00 89.44 101 ASN A C 1
ATOM 797 O O . ASN A 1 101 ? -10.705 8.302 -11.284 1.00 89.44 101 ASN A O 1
ATOM 801 N N . VAL A 1 102 ? -10.031 6.337 -10.446 1.00 93.38 102 VAL A N 1
ATOM 802 C CA . VAL A 1 102 ? -9.927 6.815 -9.068 1.00 93.38 102 VAL A CA 1
ATOM 803 C C . VAL A 1 102 ? -8.558 7.452 -8.853 1.00 93.38 102 VAL A C 1
ATOM 805 O O . VAL A 1 102 ? -7.546 6.782 -8.643 1.00 93.38 102 VAL A O 1
ATOM 808 N N . GLN A 1 103 ? -8.537 8.783 -8.822 1.00 90.44 103 GLN A N 1
ATOM 809 C CA . GLN A 1 103 ? -7.307 9.571 -8.706 1.00 90.44 103 GLN A CA 1
ATOM 810 C C . GLN A 1 103 ? -6.444 9.213 -7.481 1.00 90.44 103 GLN A C 1
ATOM 812 O O . GLN A 1 103 ? -5.214 9.275 -7.542 1.00 90.44 103 GLN A O 1
ATOM 817 N N . SER A 1 104 ? -7.062 8.815 -6.365 1.00 93.81 104 SER A N 1
ATOM 818 C CA . SER A 1 104 ? -6.343 8.458 -5.137 1.00 93.81 104 SER A CA 1
ATOM 819 C C . SER A 1 104 ? -5.554 7.144 -5.246 1.00 93.81 104 SER A C 1
ATOM 821 O O . SER A 1 104 ? -4.651 6.917 -4.440 1.00 93.81 104 SER A O 1
ATOM 823 N N . ARG A 1 105 ? -5.767 6.321 -6.286 1.00 96.56 105 ARG A N 1
ATOM 824 C CA . ARG A 1 105 ? -4.926 5.142 -6.559 1.00 96.56 105 ARG A CA 1
ATOM 825 C C . ARG A 1 105 ? -3.460 5.515 -6.761 1.00 96.56 105 ARG A C 1
ATOM 827 O O . ARG A 1 105 ? -2.576 4.874 -6.196 1.00 96.56 105 ARG A O 1
ATOM 834 N N . LYS A 1 106 ? -3.205 6.604 -7.499 1.00 95.94 106 LYS A N 1
ATOM 835 C CA . LYS A 1 106 ? -1.849 7.128 -7.740 1.00 95.94 106 LYS A CA 1
ATOM 836 C C . LYS A 1 106 ? -1.156 7.516 -6.429 1.00 95.94 106 LYS A C 1
ATOM 838 O O . LYS A 1 106 ? 0.050 7.332 -6.291 1.00 95.94 106 LYS A O 1
ATOM 843 N N . GLN A 1 107 ? -1.919 7.988 -5.439 1.00 97.56 107 GLN A N 1
ATOM 844 C CA . GLN A 1 107 ? -1.391 8.322 -4.112 1.00 97.56 107 GLN A CA 1
ATOM 845 C C . GLN A 1 107 ? -0.928 7.066 -3.364 1.00 97.56 107 GLN A C 1
ATOM 847 O O . GLN A 1 107 ? 0.161 7.069 -2.793 1.00 97.56 107 GLN A O 1
ATOM 852 N N . LEU A 1 108 ? -1.716 5.984 -3.402 1.00 98.50 108 LEU A N 1
ATOM 853 C CA . LEU A 1 108 ? -1.340 4.712 -2.779 1.00 98.50 108 LEU A CA 1
ATOM 854 C C . LEU A 1 108 ? -0.104 4.094 -3.443 1.00 98.50 108 LEU A C 1
ATOM 856 O O . LEU A 1 108 ? 0.797 3.642 -2.736 1.00 98.50 108 LEU A O 1
ATOM 860 N N . ILE A 1 109 ? -0.032 4.120 -4.777 1.00 98.44 109 ILE A N 1
ATOM 861 C CA . ILE A 1 109 ? 1.137 3.661 -5.542 1.00 98.44 109 ILE A CA 1
ATOM 862 C C . ILE A 1 109 ? 2.390 4.436 -5.111 1.00 98.44 109 ILE A C 1
ATOM 864 O O . ILE A 1 109 ? 3.376 3.830 -4.686 1.00 98.44 109 ILE A O 1
ATOM 868 N N . ALA A 1 110 ? 2.338 5.772 -5.137 1.00 98.19 110 ALA A N 1
ATOM 869 C CA . ALA A 1 110 ? 3.474 6.620 -4.781 1.00 98.19 110 ALA A CA 1
ATOM 870 C C . ALA A 1 110 ? 3.925 6.421 -3.322 1.00 98.19 110 ALA A C 1
ATOM 872 O O . ALA A 1 110 ? 5.121 6.293 -3.053 1.00 98.19 110 ALA A O 1
ATOM 873 N N . ALA A 1 111 ? 2.980 6.345 -2.378 1.00 98.50 111 ALA A N 1
ATOM 874 C CA . ALA A 1 111 ? 3.283 6.090 -0.970 1.00 98.50 111 ALA A CA 1
ATOM 875 C C . ALA A 1 111 ? 3.930 4.712 -0.759 1.00 98.50 111 ALA A C 1
ATOM 877 O O . ALA A 1 111 ? 4.870 4.583 0.027 1.00 98.50 111 ALA A O 1
ATOM 878 N N . SER A 1 112 ? 3.459 3.696 -1.484 1.00 98.56 112 SER A N 1
ATOM 879 C CA . SER A 1 112 ? 3.989 2.333 -1.410 1.00 98.56 112 SER A CA 1
ATOM 880 C C . SER A 1 112 ? 5.415 2.251 -1.944 1.00 98.56 112 SER A C 1
ATOM 882 O O . SER A 1 112 ? 6.287 1.715 -1.261 1.00 98.56 112 SER A O 1
ATOM 884 N N . ILE A 1 113 ? 5.688 2.848 -3.108 1.00 98.50 113 ILE A N 1
ATOM 885 C CA . ILE A 1 113 ? 7.041 2.921 -3.680 1.00 98.50 113 ILE A CA 1
ATOM 886 C C . ILE A 1 113 ? 7.976 3.657 -2.722 1.00 98.50 113 ILE A C 1
ATOM 888 O O . ILE A 1 113 ? 9.034 3.131 -2.377 1.00 98.50 113 ILE A O 1
ATOM 892 N N . LEU A 1 114 ? 7.554 4.810 -2.193 1.00 98.38 114 LEU A N 1
ATOM 893 C CA . LEU A 1 114 ? 8.346 5.576 -1.231 1.00 98.38 114 LEU A CA 1
ATOM 894 C C . LEU A 1 114 ? 8.656 4.780 0.044 1.00 98.38 114 LEU A C 1
ATOM 896 O O . LEU A 1 114 ? 9.776 4.852 0.555 1.00 98.38 114 LEU A O 1
ATOM 900 N N . TRP A 1 115 ? 7.685 4.029 0.572 1.00 98.56 115 TRP A N 1
ATOM 901 C CA . TRP A 1 115 ? 7.919 3.147 1.714 1.00 98.56 115 TRP A CA 1
ATOM 902 C C . TRP A 1 115 ? 8.944 2.068 1.372 1.00 98.56 115 TRP A C 1
ATOM 904 O O . TRP A 1 115 ? 9.908 1.908 2.121 1.00 98.56 115 TRP A O 1
ATOM 914 N N . THR A 1 116 ? 8.787 1.381 0.235 1.00 98.31 116 THR A N 1
ATOM 915 C CA . THR A 1 116 ? 9.741 0.337 -0.163 1.00 98.31 116 THR A CA 1
ATOM 916 C C . THR A 1 116 ? 11.148 0.893 -0.335 1.00 98.31 116 THR A C 1
ATOM 918 O O . THR A 1 116 ? 12.087 0.285 0.167 1.00 98.31 116 THR A O 1
ATOM 921 N N . ALA A 1 117 ? 11.289 2.083 -0.926 1.00 97.88 117 ALA A N 1
ATOM 922 C CA . ALA A 1 117 ? 12.581 2.720 -1.139 1.00 97.88 117 ALA A CA 1
ATOM 923 C C . ALA A 1 117 ? 13.316 2.992 0.177 1.00 97.88 117 ALA A C 1
ATOM 925 O O . ALA A 1 117 ? 14.498 2.683 0.333 1.00 97.88 117 ALA A O 1
ATOM 926 N N . LYS A 1 118 ? 12.588 3.529 1.162 1.00 97.44 118 LYS A N 1
ATOM 927 C CA . LYS A 1 118 ? 13.132 3.811 2.496 1.00 97.44 118 LYS A CA 1
ATOM 928 C C . LYS A 1 118 ? 13.443 2.536 3.275 1.00 97.44 118 LYS A C 1
ATOM 930 O O . LYS A 1 118 ? 14.468 2.479 3.943 1.00 97.44 118 LYS A O 1
ATOM 935 N N . ALA A 1 119 ? 12.568 1.535 3.206 1.00 96.56 119 ALA A N 1
ATOM 936 C CA . ALA A 1 119 ? 12.686 0.314 3.997 1.00 96.56 119 ALA A CA 1
ATOM 937 C C . ALA A 1 119 ? 13.726 -0.677 3.444 1.00 96.56 119 ALA A C 1
ATOM 939 O O . ALA A 1 119 ? 14.309 -1.425 4.225 1.00 96.56 119 ALA A O 1
ATOM 940 N N . SER A 1 120 ? 13.976 -0.699 2.128 1.00 93.88 120 SER A N 1
ATOM 941 C CA . SER A 1 120 ? 15.005 -1.554 1.512 1.00 93.88 120 SER A CA 1
ATOM 942 C C . SER A 1 120 ? 16.348 -0.851 1.294 1.00 93.88 120 SER A C 1
ATOM 944 O O . SER A 1 120 ? 17.350 -1.525 1.067 1.00 93.88 120 SER A O 1
ATOM 946 N N . GLY A 1 121 ? 16.381 0.486 1.323 1.00 92.06 121 GLY A N 1
ATOM 947 C CA . GLY A 1 121 ? 17.556 1.281 0.954 1.00 92.06 121 GLY A CA 1
ATOM 948 C C . GLY A 1 121 ? 17.765 1.428 -0.559 1.00 92.06 121 GLY A C 1
ATOM 949 O O . GLY A 1 121 ? 18.790 1.957 -0.981 1.00 92.06 121 GLY A O 1
ATOM 950 N N . THR A 1 122 ? 16.813 0.980 -1.383 1.00 93.19 122 THR A N 1
ATOM 951 C CA . THR A 1 122 ? 16.843 1.120 -2.847 1.00 93.19 122 THR A CA 1
ATOM 952 C C . THR A 1 122 ? 16.171 2.439 -3.241 1.00 93.19 122 THR A C 1
ATOM 954 O O . THR A 1 122 ? 14.958 2.537 -3.093 1.00 93.19 122 THR A O 1
ATOM 957 N N . PRO A 1 123 ? 16.879 3.459 -3.763 1.00 93.69 123 PRO A N 1
ATOM 958 C CA . PRO A 1 123 ? 16.296 4.794 -3.958 1.00 93.69 123 PRO A CA 1
ATOM 959 C C . PRO A 1 123 ? 15.060 4.838 -4.865 1.00 93.69 123 PRO A C 1
ATOM 961 O O . PRO A 1 123 ? 14.190 5.682 -4.664 1.00 93.69 123 PRO A O 1
ATOM 964 N N . SER A 1 124 ? 14.975 3.932 -5.839 1.00 94.94 124 SER A N 1
ATOM 965 C CA . SER A 1 124 ? 13.837 3.810 -6.753 1.00 94.94 124 SER A CA 1
ATOM 966 C C . SER A 1 124 ? 12.651 3.042 -6.169 1.00 94.94 124 SER A C 1
ATOM 968 O O . SER A 1 124 ? 11.572 3.130 -6.727 1.00 94.94 124 SER A O 1
ATOM 970 N N . GLY A 1 125 ? 12.803 2.334 -5.048 1.00 97.31 125 GLY A N 1
ATOM 971 C CA . GLY A 1 125 ? 11.776 1.435 -4.521 1.00 97.31 125 GLY A CA 1
ATOM 972 C C . GLY A 1 125 ? 11.932 -0.005 -4.999 1.00 97.31 125 GLY A C 1
ATOM 973 O O . GLY A 1 125 ? 12.952 -0.397 -5.565 1.00 97.31 125 GLY A O 1
ATOM 974 N N . ASN A 1 126 ? 10.937 -0.832 -4.688 1.00 97.88 126 ASN A N 1
ATOM 975 C CA . ASN A 1 126 ? 10.960 -2.254 -5.012 1.00 97.88 126 ASN A CA 1
ATOM 976 C C . ASN A 1 126 ? 10.663 -2.501 -6.502 1.00 97.88 126 ASN A C 1
ATOM 978 O O . ASN A 1 126 ? 9.611 -2.105 -6.996 1.00 97.88 126 ASN A O 1
ATOM 982 N N . ALA A 1 127 ? 11.567 -3.205 -7.185 1.00 97.81 127 ALA A N 1
ATOM 983 C CA . ALA A 1 127 ? 11.467 -3.485 -8.617 1.00 97.81 127 ALA A CA 1
ATOM 984 C C . ALA A 1 127 ? 10.243 -4.345 -8.999 1.00 97.81 127 ALA A C 1
ATOM 986 O O . ALA A 1 127 ? 9.586 -4.053 -9.987 1.00 97.81 127 ALA A O 1
ATOM 987 N N . GLU A 1 128 ? 9.868 -5.348 -8.193 1.00 97.38 128 GLU A N 1
ATOM 988 C CA . GLU A 1 128 ? 8.673 -6.175 -8.468 1.00 97.38 128 GLU A CA 1
ATOM 989 C C . GLU A 1 128 ? 7.373 -5.352 -8.366 1.00 97.38 128 GLU A C 1
ATOM 991 O O . GLU A 1 128 ? 6.435 -5.545 -9.138 1.00 97.38 128 GLU A O 1
ATOM 996 N N . LEU A 1 129 ? 7.310 -4.391 -7.434 1.00 98.25 129 LEU A N 1
ATOM 997 C CA . LEU A 1 129 ? 6.194 -3.446 -7.351 1.00 98.25 129 LEU A CA 1
ATOM 998 C C . LEU A 1 129 ? 6.145 -2.535 -8.585 1.00 98.25 129 LEU A C 1
ATOM 1000 O O . LEU A 1 129 ? 5.057 -2.217 -9.062 1.00 98.25 129 LEU A O 1
ATOM 1004 N N . HIS A 1 130 ? 7.305 -2.128 -9.106 1.00 98.44 130 HIS A N 1
ATOM 1005 C CA . HIS A 1 130 ? 7.391 -1.388 -10.361 1.00 98.44 130 HIS A CA 1
ATOM 1006 C C . HIS A 1 130 ? 6.874 -2.206 -11.546 1.00 98.44 130 HIS A C 1
ATOM 1008 O O . HIS A 1 130 ? 6.044 -1.686 -12.284 1.00 98.44 130 HIS A O 1
ATOM 1014 N N . ASP A 1 131 ? 7.261 -3.475 -11.682 1.00 98.31 131 ASP A N 1
ATOM 1015 C CA . ASP A 1 131 ? 6.753 -4.359 -12.743 1.00 98.31 131 ASP A CA 1
ATOM 1016 C C . ASP A 1 131 ? 5.226 -4.459 -12.716 1.00 98.31 131 ASP A C 1
ATOM 1018 O O . ASP A 1 131 ? 4.564 -4.282 -13.740 1.00 98.31 131 ASP A O 1
ATOM 1022 N N . HIS A 1 132 ? 4.654 -4.680 -11.527 1.00 98.25 132 HIS A N 1
ATOM 1023 C CA . HIS A 1 132 ? 3.203 -4.775 -11.356 1.00 98.25 132 HIS A CA 1
ATOM 1024 C C . HIS A 1 132 ? 2.493 -3.481 -11.760 1.00 98.25 132 HIS A C 1
ATOM 1026 O O . HIS A 1 132 ? 1.524 -3.507 -12.517 1.00 98.25 132 HIS A O 1
ATOM 1032 N N . VAL A 1 133 ? 2.979 -2.334 -11.278 1.00 98.00 133 VAL A N 1
ATOM 1033 C CA . VAL A 1 133 ? 2.376 -1.028 -11.583 1.00 98.00 133 VAL A CA 1
ATOM 1034 C C . VAL A 1 133 ? 2.559 -0.654 -13.058 1.00 98.00 133 VAL A C 1
ATOM 1036 O O . VAL A 1 133 ? 1.645 -0.086 -13.653 1.00 98.00 133 VAL A O 1
ATOM 1039 N N . GLY A 1 134 ? 3.688 -1.014 -13.670 1.00 97.88 134 GLY A N 1
ATOM 1040 C CA . GLY A 1 134 ? 3.913 -0.846 -15.106 1.00 97.88 134 GLY A CA 1
ATOM 1041 C C . GLY A 1 134 ? 2.904 -1.640 -15.931 1.00 97.88 134 GLY A C 1
ATOM 1042 O O . GLY A 1 134 ? 2.233 -1.081 -16.797 1.00 97.88 134 GLY A O 1
ATOM 1043 N N . ALA A 1 135 ? 2.706 -2.916 -15.591 1.00 97.38 135 ALA A N 1
ATOM 1044 C CA . ALA A 1 135 ? 1.724 -3.774 -16.250 1.00 97.38 135 ALA A CA 1
ATOM 1045 C C . ALA A 1 135 ? 0.281 -3.287 -16.052 1.00 97.38 135 ALA A C 1
ATOM 1047 O O . ALA A 1 135 ? -0.547 -3.442 -16.952 1.00 97.38 135 ALA A O 1
ATOM 1048 N N . LEU A 1 136 ? -0.031 -2.693 -14.895 1.00 96.12 136 LEU A N 1
ATOM 1049 C CA . LEU A 1 136 ? -1.312 -2.025 -14.672 1.00 96.12 136 LEU A CA 1
ATOM 1050 C C . LEU A 1 136 ? -1.503 -0.863 -15.650 1.00 96.12 136 LEU A C 1
ATOM 1052 O O . LEU A 1 136 ? -2.480 -0.864 -16.388 1.00 96.12 136 LEU A O 1
ATOM 1056 N N . TYR A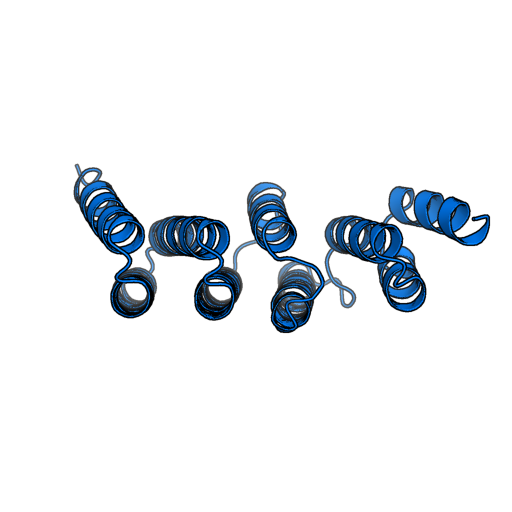 1 137 ? -0.571 0.090 -15.711 1.00 96.56 137 TYR A N 1
ATOM 1057 C CA . TYR A 1 137 ? -0.706 1.245 -16.604 1.00 96.56 137 TYR A CA 1
ATOM 1058 C C . TYR A 1 137 ? -0.709 0.868 -18.089 1.00 96.56 137 TYR A C 1
ATOM 1060 O O . TYR A 1 137 ? -1.462 1.462 -18.861 1.00 96.56 137 TYR A O 1
ATOM 1068 N N . TRP A 1 138 ? 0.051 -0.156 -18.486 1.00 97.06 138 TRP A N 1
ATOM 1069 C CA . TRP A 1 138 ? 0.035 -0.665 -19.859 1.00 97.06 138 TRP A CA 1
ATOM 1070 C C . TRP A 1 138 ? -1.358 -1.169 -20.250 1.00 97.06 138 TRP A C 1
ATOM 1072 O O . TRP A 1 138 ? -1.913 -0.721 -21.252 1.00 97.06 138 TRP A O 1
ATOM 1082 N N . LYS A 1 139 ? -1.986 -2.011 -19.417 1.00 94.62 139 LYS A N 1
ATOM 1083 C CA . LYS A 1 139 ? -3.358 -2.508 -19.653 1.00 94.62 139 LYS A CA 1
ATOM 1084 C C . LYS A 1 139 ? -4.400 -1.395 -19.756 1.00 94.62 139 LYS A C 1
ATOM 1086 O O . LYS A 1 139 ? -5.482 -1.607 -20.297 1.00 94.62 139 LYS A O 1
ATOM 1091 N N . GLU A 1 140 ? -4.094 -0.229 -19.205 1.00 93.25 140 GLU A N 1
ATOM 1092 C CA . GLU A 1 140 ? -4.965 0.942 -19.179 1.00 93.25 140 GLU A CA 1
ATOM 1093 C C . GLU A 1 140 ? -4.696 1.917 -20.332 1.00 93.25 140 GLU A C 1
ATOM 1095 O O . GLU A 1 140 ? -5.418 2.904 -20.473 1.00 93.25 140 GLU A O 1
ATOM 1100 N N . GLY A 1 141 ? -3.677 1.650 -21.154 1.00 94.31 141 GLY A N 1
ATOM 1101 C CA . GLY A 1 141 ? -3.241 2.522 -22.243 1.00 94.31 141 GLY A CA 1
ATOM 1102 C C . GLY A 1 141 ? -2.450 3.753 -21.787 1.00 94.31 141 GLY A C 1
ATOM 1103 O O . GLY A 1 141 ? -2.175 4.632 -22.604 1.00 94.31 141 GLY A O 1
ATOM 1104 N N . ASP A 1 142 ? -2.061 3.842 -20.510 1.00 94.94 142 ASP A N 1
ATOM 1105 C CA . ASP A 1 142 ? -1.166 4.893 -20.005 1.00 94.94 142 ASP A CA 1
ATOM 1106 C C . ASP A 1 142 ? 0.296 4.468 -20.213 1.00 94.94 142 ASP A C 1
ATOM 1108 O O . ASP A 1 142 ? 1.043 4.176 -19.278 1.00 94.94 142 ASP A O 1
ATOM 1112 N N . PHE A 1 143 ? 0.698 4.389 -21.484 1.00 96.50 143 PHE A N 1
ATOM 1113 C CA . PHE A 1 143 ? 2.022 3.908 -21.890 1.00 96.50 143 PHE A CA 1
ATOM 1114 C C . PHE A 1 143 ? 3.170 4.729 -21.290 1.00 96.50 143 PHE A C 1
ATOM 1116 O O . PHE A 1 143 ? 4.228 4.181 -20.991 1.00 96.50 143 PHE A O 1
ATOM 1123 N N . ALA A 1 144 ? 2.955 6.031 -21.076 1.00 95.94 144 ALA A N 1
ATOM 1124 C CA . ALA A 1 144 ? 3.960 6.916 -20.499 1.00 95.94 144 ALA A CA 1
ATOM 1125 C C . ALA A 1 144 ? 4.253 6.561 -19.036 1.00 95.94 144 ALA A C 1
ATOM 1127 O O . ALA A 1 144 ? 5.416 6.496 -18.637 1.00 95.94 144 ALA A O 1
ATOM 1128 N N . GLU A 1 145 ? 3.226 6.309 -18.222 1.00 96.12 145 GLU A N 1
ATOM 1129 C CA . GLU A 1 145 ? 3.448 5.859 -16.846 1.00 96.12 145 GLU A CA 1
ATOM 1130 C C . GLU A 1 145 ? 3.935 4.405 -16.807 1.00 96.12 145 GLU A C 1
ATOM 1132 O O . GLU A 1 145 ? 4.827 4.087 -16.017 1.00 96.12 145 GLU A O 1
ATOM 1137 N N . ALA A 1 146 ? 3.442 3.541 -17.698 1.00 97.62 146 ALA A N 1
ATOM 1138 C CA . ALA A 1 146 ? 3.914 2.162 -17.812 1.00 97.62 146 ALA A CA 1
ATOM 1139 C C . ALA A 1 146 ? 5.429 2.083 -18.067 1.00 97.62 146 ALA A C 1
ATOM 1141 O O . ALA A 1 146 ? 6.142 1.412 -17.319 1.00 97.62 146 ALA A O 1
ATOM 1142 N N . GLU A 1 147 ? 5.936 2.840 -19.046 1.00 97.69 147 GLU A N 1
ATOM 1143 C CA . GLU A 1 147 ? 7.364 2.947 -19.373 1.00 97.69 147 GLU A CA 1
ATOM 1144 C C . GLU A 1 147 ? 8.203 3.351 -18.154 1.00 97.69 147 GLU A C 1
ATOM 1146 O O . GLU A 1 147 ? 9.204 2.707 -17.834 1.00 97.69 147 GLU A O 1
ATOM 1151 N N . ARG A 1 148 ? 7.777 4.388 -17.422 1.00 97.00 148 ARG A N 1
ATOM 1152 C CA . ARG A 1 148 ? 8.498 4.873 -16.231 1.00 97.00 148 ARG A CA 1
ATOM 1153 C C . ARG A 1 148 ? 8.619 3.805 -15.159 1.00 97.00 148 ARG A C 1
ATOM 1155 O O . ARG A 1 148 ? 9.640 3.737 -14.473 1.00 97.00 148 ARG A O 1
ATOM 1162 N N . HIS A 1 149 ? 7.572 3.007 -14.986 1.00 98.19 149 HIS A N 1
ATOM 1163 C CA . HIS A 1 149 ? 7.572 1.928 -14.017 1.00 98.19 149 HIS A CA 1
ATOM 1164 C C . HIS A 1 149 ? 8.424 0.752 -14.488 1.00 98.19 149 HIS A C 1
ATOM 1166 O O . HIS A 1 149 ? 9.304 0.343 -13.735 1.00 98.19 149 HIS A O 1
ATOM 1172 N N . PHE A 1 150 ? 8.260 0.274 -15.722 1.00 98.31 150 PHE A N 1
ATOM 1173 C CA . PHE A 1 150 ? 9.073 -0.828 -16.238 1.00 98.31 150 PHE A CA 1
ATOM 1174 C C . PHE A 1 150 ? 10.569 -0.510 -16.295 1.00 98.31 150 PHE A C 1
ATOM 1176 O O . PHE A 1 150 ? 11.385 -1.387 -16.020 1.00 98.31 150 PHE A O 1
ATOM 1183 N N . PHE A 1 151 ? 10.947 0.742 -16.569 1.00 97.38 151 PHE A N 1
ATOM 1184 C CA . PHE A 1 151 ? 12.347 1.174 -16.532 1.00 97.38 151 PHE A CA 1
ATOM 1185 C C . PHE A 1 151 ? 13.013 0.932 -15.163 1.00 97.38 151 PHE A C 1
ATOM 1187 O O . PHE A 1 151 ? 14.208 0.650 -15.087 1.00 97.38 151 PHE A O 1
ATOM 1194 N N . LEU A 1 152 ? 12.246 1.039 -14.075 1.00 97.75 152 LEU A N 1
ATOM 1195 C CA . LEU A 1 152 ? 12.699 0.818 -12.694 1.00 97.75 152 LEU A CA 1
ATOM 1196 C C . LEU A 1 152 ? 12.413 -0.609 -12.194 1.00 97.75 152 LEU A C 1
ATOM 1198 O O . LEU A 1 152 ? 12.612 -0.906 -11.011 1.00 97.75 152 LEU A O 1
ATOM 1202 N N . GLY A 1 153 ? 11.903 -1.452 -13.085 1.00 96.81 153 GLY A N 1
ATOM 1203 C CA . GLY A 1 153 ? 11.447 -2.801 -12.829 1.00 96.81 153 GLY A CA 1
ATOM 1204 C C . GLY A 1 153 ? 12.558 -3.845 -12.803 1.00 96.81 153 GLY A C 1
ATOM 1205 O O . GLY A 1 153 ? 13.752 -3.545 -12.693 1.00 96.81 153 GLY A O 1
ATOM 1206 N N . THR A 1 154 ? 12.157 -5.107 -12.881 1.00 97.75 154 THR A N 1
ATOM 1207 C CA . THR A 1 154 ? 13.076 -6.235 -13.046 1.00 97.75 154 THR A CA 1
ATOM 1208 C C . THR A 1 154 ? 13.313 -6.545 -14.527 1.00 97.75 154 THR A C 1
ATOM 1210 O O . THR A 1 154 ? 12.814 -5.878 -15.433 1.00 97.75 154 THR A O 1
ATOM 1213 N N . THR A 1 155 ? 14.072 -7.607 -14.801 1.00 97.31 155 THR A N 1
ATOM 1214 C CA . THR A 1 155 ? 14.208 -8.155 -16.155 1.00 97.31 155 THR A CA 1
ATOM 1215 C C . THR A 1 155 ? 12.880 -8.635 -16.742 1.00 97.31 155 THR A C 1
ATOM 1217 O O . THR A 1 155 ? 12.727 -8.609 -17.960 1.00 97.31 155 THR A O 1
ATOM 1220 N N . GLU A 1 156 ? 11.928 -9.064 -15.906 1.00 96.62 156 GLU A N 1
ATOM 1221 C CA . GLU A 1 156 ? 10.583 -9.442 -16.360 1.00 96.62 156 GLU A CA 1
ATOM 1222 C C . GLU A 1 156 ? 9.809 -8.202 -16.827 1.00 96.62 156 GLU A C 1
ATOM 1224 O O . GLU A 1 156 ? 9.249 -8.207 -17.922 1.00 96.62 156 GLU A O 1
ATOM 1229 N N . GLY A 1 157 ? 9.870 -7.101 -16.068 1.00 96.50 157 GLY A N 1
ATOM 1230 C CA . GLY A 1 157 ? 9.319 -5.811 -16.492 1.00 96.50 157 GLY A CA 1
ATOM 1231 C C . GLY A 1 157 ? 9.964 -5.260 -17.760 1.00 96.50 157 GLY A C 1
ATOM 1232 O O . GLY A 1 157 ? 9.265 -4.736 -18.620 1.00 96.50 157 GLY A O 1
ATOM 1233 N N . ALA A 1 158 ? 11.277 -5.430 -17.936 1.00 96.88 158 ALA A N 1
ATOM 1234 C CA . ALA A 1 158 ? 11.960 -5.023 -19.166 1.00 96.88 158 ALA A CA 1
ATOM 1235 C C . ALA A 1 158 ? 11.464 -5.800 -20.401 1.00 96.88 158 ALA A C 1
ATOM 1237 O O . ALA A 1 158 ? 11.343 -5.220 -21.481 1.00 96.88 158 ALA A O 1
ATOM 1238 N N . ALA A 1 159 ? 11.154 -7.092 -20.253 1.00 97.25 159 ALA A N 1
ATOM 1239 C CA . ALA A 1 159 ? 10.558 -7.885 -21.327 1.00 97.25 159 ALA A CA 1
ATOM 1240 C C . ALA A 1 159 ? 9.137 -7.399 -21.658 1.00 97.25 159 ALA A C 1
ATOM 1242 O O . ALA A 1 159 ? 8.847 -7.142 -22.825 1.00 97.25 159 ALA A O 1
ATOM 1243 N N . ALA A 1 160 ? 8.298 -7.179 -20.638 1.00 97.19 160 ALA A N 1
ATOM 1244 C CA . ALA A 1 160 ? 6.955 -6.616 -20.807 1.00 97.19 160 ALA A CA 1
ATOM 1245 C C . ALA A 1 160 ? 6.982 -5.224 -21.463 1.00 97.19 160 ALA A C 1
ATOM 1247 O O . ALA A 1 160 ? 6.162 -4.921 -22.324 1.00 97.19 160 ALA A O 1
ATOM 1248 N N . TRP A 1 161 ? 7.960 -4.384 -21.118 1.00 97.62 161 TRP A N 1
ATOM 1249 C CA . TRP A 1 161 ? 8.154 -3.092 -21.774 1.00 97.62 161 TRP A CA 1
ATOM 1250 C C . TRP A 1 161 ? 8.496 -3.241 -23.257 1.00 97.62 161 TRP A C 1
ATOM 1252 O O . TRP A 1 161 ? 7.965 -2.506 -24.085 1.00 97.62 161 TRP A O 1
ATOM 1262 N N . GLY A 1 162 ? 9.344 -4.210 -23.611 1.00 97.12 162 GLY A N 1
ATOM 1263 C CA . GLY A 1 162 ? 9.654 -4.517 -25.007 1.00 97.12 162 GLY A CA 1
ATOM 1264 C C . GLY A 1 162 ? 8.423 -4.941 -25.813 1.00 97.12 162 GLY A C 1
ATOM 1265 O O . GLY A 1 162 ? 8.279 -4.514 -26.956 1.00 97.12 162 GLY A O 1
ATOM 1266 N N . GLU A 1 163 ? 7.529 -5.731 -25.214 1.00 96.81 163 GLU A N 1
ATOM 1267 C CA . GLU A 1 163 ? 6.241 -6.102 -25.817 1.00 96.81 163 GLU A CA 1
ATOM 1268 C C . GLU A 1 163 ? 5.338 -4.877 -25.995 1.00 96.81 163 GLU A C 1
ATOM 1270 O O . GLU A 1 163 ? 4.860 -4.629 -27.099 1.00 96.81 163 GLU A O 1
ATOM 1275 N N . MET A 1 164 ? 5.195 -4.056 -24.952 1.00 96.88 164 MET A N 1
ATOM 1276 C CA . MET A 1 164 ? 4.413 -2.817 -24.989 1.00 96.88 164 MET A CA 1
ATOM 1277 C C . MET A 1 164 ? 4.874 -1.850 -26.090 1.00 96.88 164 MET A C 1
ATOM 1279 O O . MET A 1 164 ? 4.047 -1.193 -26.706 1.00 96.88 164 MET A O 1
ATOM 1283 N N . LEU A 1 165 ? 6.183 -1.735 -26.340 1.00 94.25 165 LEU A N 1
ATOM 1284 C CA . LEU A 1 165 ? 6.730 -0.842 -27.374 1.00 94.25 165 LEU A CA 1
ATOM 1285 C C . LEU A 1 165 ? 6.457 -1.318 -28.810 1.00 94.25 165 LEU A C 1
ATOM 1287 O O . LEU A 1 165 ? 6.674 -0.553 -29.752 1.00 94.25 165 LEU A O 1
ATOM 1291 N N . TYR A 1 166 ? 6.066 -2.580 -28.982 1.00 93.00 166 TYR A N 1
ATOM 1292 C CA . TYR A 1 166 ? 5.751 -3.158 -30.284 1.00 93.00 166 TYR A CA 1
ATOM 1293 C C . TYR A 1 166 ? 4.263 -3.038 -30.652 1.00 93.00 166 TYR A C 1
ATOM 1295 O O . TYR A 1 166 ? 3.950 -3.029 -31.844 1.00 93.00 166 TYR A O 1
ATOM 1303 N N . GLU A 1 167 ? 3.374 -2.980 -29.653 1.00 83.94 167 GLU A N 1
ATOM 1304 C CA . GLU A 1 167 ? 1.919 -2.803 -29.822 1.00 83.94 167 GLU A CA 1
ATOM 1305 C C . GLU A 1 167 ? 1.537 -1.437 -30.416 1.00 83.94 167 GLU A C 1
ATOM 1307 O O . GLU A 1 167 ? 0.607 -1.425 -31.260 1.00 83.94 167 GLU A O 1
#

pLDDT: mean 94.24, std 9.59, range [37.84, 98.88]

Organism: NCBI:txid78915

Foldseek 3Di:
DPPPPLVVLLVVLLVCVVVVVLVVSLVSLVVVLVVCVVVVVLVSSLVSLLSSLVSCLVVVVNVSSLVSLLVSLVSCQVNLPADDPVSLVSLLVSLVSDDPPPPSSVVSLVSQQVSQCVSVVPVRGAQCSLLSVLVVCLVVVVNVSSVVSLVSHDPVSVVVNVVSVVD

Radius of gyration: 17.07 Å; chains: 1; bounding box: 43×26×57 Å

Secondary structure (DSSP, 8-state):
---HHHHHHHHHHHHHHHTT-HHHHHHHHHHHHHHHHHTT-HHHHHHHHHHHHHHHHHTT-HHHHHHHHHHHHHHHHHTT----HHHHHHHHHHHHTS-TT-THHHHHHHHHHHHHHHHHS-TT--HHHHHHHHHHHHHTT-HHHHHHHHHTS-HHHHHHHHHHTT-